Protein AF-A0A1C3JAI6-F1 (afdb_monomer)

Radius of gyration: 17.99 Å; Cα contacts (8 Å, |Δi|>4): 281; chains: 1; bounding box: 41×35×60 Å

pLDDT: mean 85.62, std 19.76, range [31.77, 98.62]

Organism: NCBI:txid446372

Secondary structure (DSSP, 8-state):
--TTS---STHHHHHHIIIIIS--S--PPP-TTTT-EEEEE----SS-----TTS-HHHHHHHTT---EEEEEETTEEEEETSSSS--EEEE-SS-EEEES--SSHHHHHHHHHHHHTT--PPEEEEE-SSSSGGGTTTGGGT--HHHHHTTSSEEE-

Sequence (158 aa):
MPLWRLEPSAVKVARWVLRETALGNKCRPPDKGERIQVVSKTGDSLAYTEESDHVHPILTKHGRKMDQAIIKVDDNVYLGYGFGLDTPVMIEGTDGIIIVDPGESVEMAQSVKEQFRQITDKPVKAIIYSHNHIDHISGVRAWVTDEEVASGEVKIIA

InterPro domains:
  IPR001279 Metallo-beta-lactamase [PF00753] (89-150)
  IPR036866 Ribonuclease Z/Hydroxyacylglutathione hydrolase-like [SSF56281] (50-158)
  IPR052195 Bacterial Alkyl/Aryl-Sulfatase [PTHR43223] (48-158)

Structure (mmCIF, N/CA/C/O backbone):
data_AF-A0A1C3JAI6-F1
#
_entry.id   AF-A0A1C3JAI6-F1
#
loop_
_atom_site.group_PDB
_atom_site.id
_atom_site.type_symbol
_atom_site.label_atom_id
_atom_site.label_alt_id
_atom_site.label_comp_id
_atom_site.label_asym_id
_atom_site.label_entity_id
_atom_site.label_seq_id
_atom_site.pdbx_PDB_ins_code
_atom_site.Cartn_x
_atom_site.Cartn_y
_atom_site.Cartn_z
_atom_site.occupancy
_atom_site.B_iso_or_equiv
_atom_site.auth_seq_id
_atom_site.auth_comp_id
_atom_site.auth_asym_id
_atom_site.auth_atom_id
_atom_site.pdbx_PDB_model_num
ATOM 1 N N . MET A 1 1 ? -11.670 -25.043 33.566 1.00 42.25 1 MET A N 1
ATOM 2 C CA . MET A 1 1 ? -11.505 -23.814 32.752 1.00 42.25 1 MET A CA 1
ATOM 3 C C . MET A 1 1 ? -10.502 -24.128 31.655 1.00 42.25 1 MET A C 1
ATOM 5 O O . MET A 1 1 ? -9.456 -24.654 32.016 1.00 42.25 1 MET A O 1
ATOM 9 N N . PRO A 1 2 ? -10.787 -23.928 30.356 1.00 32.66 2 PRO A N 1
ATOM 10 C CA . PRO A 1 2 ? -9.854 -24.377 29.336 1.00 32.66 2 PRO A CA 1
ATOM 11 C C . PRO A 1 2 ? -8.702 -23.374 29.174 1.00 32.66 2 PRO A C 1
ATOM 13 O O . PRO A 1 2 ? -8.881 -22.165 29.319 1.00 32.66 2 PRO A O 1
ATOM 16 N N . LEU A 1 3 ? -7.523 -23.927 28.897 1.00 31.77 3 LEU A N 1
ATOM 17 C CA . LEU A 1 3 ? -6.168 -23.367 29.000 1.00 31.77 3 LEU A CA 1
ATOM 18 C C . LEU A 1 3 ? -5.845 -22.166 28.071 1.00 31.77 3 LEU A C 1
ATOM 20 O O . LEU A 1 3 ? -4.683 -21.843 27.879 1.00 31.77 3 LEU A O 1
ATOM 24 N N . TRP A 1 4 ? -6.840 -21.508 27.466 1.00 40.56 4 TRP A N 1
ATOM 25 C CA . TRP A 1 4 ? -6.665 -20.480 26.419 1.00 40.56 4 TRP A CA 1
ATOM 26 C C . TRP A 1 4 ? -6.733 -19.027 26.920 1.00 40.56 4 TRP A C 1
ATOM 28 O O . TRP A 1 4 ? -6.673 -18.092 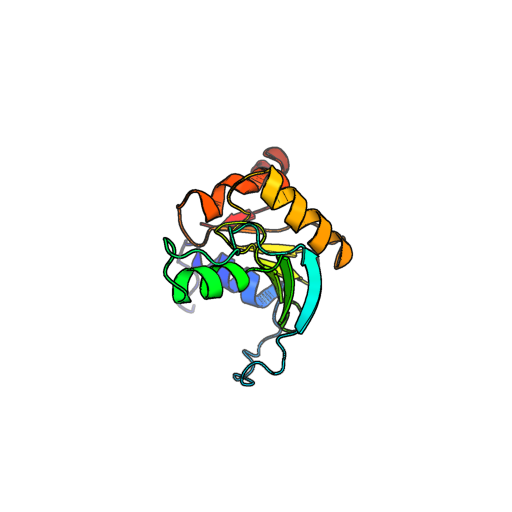26.120 1.00 40.56 4 TRP A O 1
ATOM 38 N N . ARG A 1 5 ? -6.896 -18.806 28.231 1.00 37.69 5 ARG A N 1
ATOM 39 C CA . ARG A 1 5 ? -7.060 -17.461 28.821 1.00 37.69 5 ARG A CA 1
ATOM 40 C C . ARG A 1 5 ? -5.756 -16.743 29.193 1.00 37.69 5 ARG A C 1
ATOM 42 O O . ARG A 1 5 ? -5.842 -15.631 29.702 1.00 37.69 5 ARG A O 1
ATOM 49 N N . LEU A 1 6 ? -4.584 -17.318 28.931 1.00 39.12 6 LEU A N 1
ATOM 50 C CA . LEU A 1 6 ? -3.303 -16.787 29.414 1.00 39.12 6 LEU A CA 1
ATOM 51 C C . LEU A 1 6 ? -2.221 -16.810 28.322 1.00 39.12 6 LEU A C 1
ATOM 53 O O . LEU A 1 6 ? -1.325 -17.628 28.397 1.00 39.12 6 LEU A O 1
ATOM 57 N N . GLU A 1 7 ? -2.297 -15.936 27.315 1.00 39.16 7 GLU A N 1
ATOM 58 C CA . GLU A 1 7 ? -1.175 -15.677 26.387 1.00 39.16 7 GLU A CA 1
ATOM 59 C C . GLU A 1 7 ? -1.269 -14.232 25.835 1.00 39.16 7 GLU A C 1
ATOM 61 O O . GLU A 1 7 ? -2.331 -13.858 25.309 1.00 39.16 7 GLU A O 1
ATOM 66 N N . PRO A 1 8 ? -0.207 -13.407 25.933 1.00 58.09 8 PRO A N 1
ATOM 67 C CA . PRO A 1 8 ? -0.098 -12.107 25.276 1.00 58.09 8 PRO A CA 1
ATOM 68 C C . PRO A 1 8 ? 0.801 -12.203 24.029 1.00 58.09 8 PRO A C 1
ATOM 70 O O . PRO A 1 8 ? 1.984 -12.480 24.166 1.00 58.09 8 PRO A O 1
ATOM 73 N N . SER A 1 9 ? 0.279 -11.971 22.817 1.00 48.12 9 SER A N 1
ATOM 74 C CA . SER A 1 9 ? 1.078 -11.571 21.631 1.00 48.12 9 SER A CA 1
ATOM 75 C C . SER A 1 9 ? 0.249 -11.543 20.336 1.00 48.12 9 SER A C 1
ATOM 77 O O . SER A 1 9 ? -0.841 -12.116 20.249 1.00 48.12 9 SER A O 1
ATOM 79 N N . ALA A 1 10 ? 0.793 -10.844 19.333 1.00 37.50 10 ALA A N 1
ATOM 80 C CA . ALA A 1 10 ? 0.310 -10.500 17.987 1.00 37.50 10 ALA A CA 1
ATOM 81 C C . ALA A 1 10 ? -0.583 -11.515 17.234 1.00 37.50 10 ALA A C 1
ATOM 83 O O . ALA A 1 10 ? -1.394 -11.119 16.393 1.00 37.50 10 ALA A O 1
ATOM 84 N N . VAL A 1 11 ? -0.540 -12.804 17.578 1.00 40.97 11 VAL A N 1
ATOM 85 C CA . VAL A 1 11 ? -1.396 -13.861 17.008 1.00 40.97 11 VAL A CA 1
ATOM 86 C C . VAL A 1 11 ? -2.891 -13.568 17.195 1.00 40.97 11 VAL A C 1
ATOM 88 O O . VAL A 1 11 ? -3.700 -13.937 16.342 1.00 40.97 11 VAL A O 1
ATOM 91 N N . LYS A 1 12 ? -3.288 -12.871 18.272 1.00 43.03 12 LYS A N 1
ATOM 92 C CA . LYS A 1 12 ? -4.685 -12.443 18.471 1.00 43.03 12 LYS A CA 1
ATOM 93 C C . LYS A 1 12 ? -5.118 -11.354 17.499 1.00 43.03 12 LYS A C 1
ATOM 95 O O . LYS A 1 12 ? -6.268 -11.386 17.087 1.00 43.03 12 LYS A O 1
ATOM 100 N N . VAL A 1 13 ? -4.239 -10.422 17.129 1.00 45.22 13 VAL A N 1
ATOM 101 C CA . VAL A 1 13 ? -4.613 -9.327 16.224 1.00 45.22 13 VAL A CA 1
ATOM 102 C C . VAL A 1 13 ? -4.680 -9.831 14.791 1.00 45.22 13 VAL A C 1
ATOM 104 O O . VAL A 1 13 ? -5.678 -9.582 14.131 1.00 45.22 13 VAL A O 1
ATOM 107 N N . ALA A 1 14 ? -3.723 -10.661 14.365 1.00 43.41 14 ALA A N 1
ATOM 108 C CA . ALA A 1 14 ? -3.804 -11.352 13.080 1.00 43.41 14 ALA A CA 1
ATOM 109 C C . ALA A 1 14 ? -5.044 -12.262 13.002 1.00 43.41 14 ALA A C 1
ATOM 111 O O . ALA A 1 14 ? -5.782 -12.225 12.024 1.00 43.41 14 ALA A O 1
ATOM 112 N N . ARG A 1 15 ? -5.352 -13.034 14.059 1.00 42.09 15 ARG A N 1
ATOM 113 C CA . ARG A 1 15 ? -6.592 -13.832 14.103 1.00 42.09 15 ARG A CA 1
ATOM 114 C C . ARG A 1 15 ? -7.859 -12.987 14.182 1.00 42.09 15 ARG A C 1
ATOM 116 O O . ARG A 1 15 ? -8.869 -13.448 13.676 1.00 42.09 15 ARG A O 1
ATOM 123 N N . TRP A 1 16 ? -7.842 -11.820 14.817 1.00 45.25 16 TRP A N 1
ATOM 124 C CA . TRP A 1 16 ? -8.996 -10.920 14.901 1.00 45.25 16 TRP A CA 1
ATOM 125 C C . TRP A 1 16 ? -9.249 -10.219 13.559 1.00 45.25 16 TRP A C 1
ATOM 127 O O . TRP A 1 16 ? -10.368 -10.275 13.063 1.00 45.25 16 TRP A O 1
ATOM 137 N N . VAL A 1 17 ? -8.197 -9.712 12.905 1.00 49.38 17 VAL A N 1
ATOM 138 C CA . VAL A 1 17 ? -8.210 -9.217 11.516 1.00 49.38 17 VAL A CA 1
ATOM 139 C C . VAL A 1 17 ? -8.760 -10.280 10.555 1.00 49.38 17 VAL A C 1
ATOM 141 O O . VAL A 1 17 ? -9.641 -10.014 9.745 1.00 49.38 17 VAL A O 1
ATOM 144 N N . LEU A 1 18 ? -8.297 -11.524 10.681 1.00 50.69 18 LEU A N 1
ATOM 145 C CA . LEU A 1 18 ? -8.726 -12.604 9.794 1.00 50.69 18 LEU A CA 1
ATOM 146 C C . LEU A 1 18 ? -10.109 -13.188 10.138 1.00 50.69 18 LEU A C 1
ATOM 148 O O . LEU A 1 18 ? -10.701 -13.833 9.280 1.00 50.69 18 LEU A O 1
ATOM 152 N N . ARG A 1 19 ? -10.629 -13.012 11.364 1.00 51.12 19 ARG A N 1
ATOM 153 C CA . ARG A 1 19 ? -11.908 -13.619 11.800 1.00 51.12 19 ARG A CA 1
ATOM 154 C C . ARG A 1 19 ? -13.080 -12.651 11.898 1.00 51.12 19 ARG A C 1
ATOM 156 O O . ARG A 1 19 ? -14.200 -13.109 11.706 1.00 51.12 19 ARG A O 1
ATOM 163 N N . GLU A 1 20 ? -12.860 -11.377 12.221 1.00 44.12 20 GLU A N 1
ATOM 164 C CA . GLU A 1 20 ? -13.960 -10.445 12.518 1.00 44.12 20 GLU A CA 1
ATOM 165 C C . GLU A 1 20 ? -14.110 -9.291 11.529 1.00 44.12 20 GLU A C 1
ATOM 167 O O . GLU A 1 20 ? -15.226 -8.801 11.382 1.00 44.12 20 GLU A O 1
ATOM 172 N N . THR A 1 21 ? -13.063 -8.898 10.793 1.00 45.75 21 THR A N 1
ATOM 173 C CA . THR A 1 21 ? -13.199 -7.819 9.801 1.00 45.75 21 THR A CA 1
ATOM 174 C C . THR A 1 21 ? -13.342 -8.316 8.367 1.00 45.75 21 THR A C 1
ATOM 176 O O . THR A 1 21 ? -14.116 -7.707 7.642 1.00 45.75 21 THR A O 1
ATOM 179 N N . ALA A 1 22 ? -12.706 -9.415 7.938 1.00 49.97 22 ALA A N 1
ATOM 180 C CA . ALA A 1 22 ? -12.614 -9.703 6.497 1.00 49.97 22 ALA A CA 1
ATOM 181 C C . ALA A 1 22 ? -13.196 -11.036 5.988 1.00 49.97 22 ALA A C 1
ATOM 183 O O . ALA A 1 22 ? -13.568 -11.096 4.821 1.00 49.97 22 ALA A O 1
ATOM 184 N N . LEU A 1 23 ? -13.262 -12.123 6.767 1.00 49.25 23 LEU A N 1
ATOM 185 C CA . LEU A 1 23 ? -13.479 -13.456 6.174 1.00 49.25 23 LEU A CA 1
ATOM 186 C C . LEU A 1 23 ? -14.347 -14.348 7.069 1.00 49.25 23 LEU A C 1
ATOM 188 O O . LEU A 1 23 ? -13.871 -14.986 8.006 1.00 49.25 23 LEU A O 1
ATOM 192 N N . GLY A 1 24 ? -15.642 -14.437 6.763 1.00 46.12 24 GLY A N 1
ATOM 193 C CA . GLY A 1 24 ? -16.560 -15.363 7.425 1.00 46.12 24 GLY A CA 1
ATOM 194 C C . GLY A 1 24 ? -16.111 -16.826 7.294 1.00 46.12 24 GLY A C 1
ATOM 195 O O . GLY A 1 24 ? -16.382 -17.473 6.293 1.00 46.12 24 GLY A O 1
ATOM 196 N N . ASN A 1 25 ? -15.433 -17.356 8.316 1.00 46.00 25 ASN A N 1
ATOM 197 C CA . ASN A 1 25 ? -15.226 -18.770 8.681 1.00 46.00 25 ASN A CA 1
ATOM 198 C C . ASN A 1 25 ? -14.936 -19.849 7.606 1.00 46.00 25 ASN A C 1
ATOM 200 O O . ASN A 1 25 ? -15.014 -21.037 7.925 1.00 46.00 25 ASN A O 1
ATOM 204 N N . LYS A 1 26 ? -14.533 -19.523 6.376 1.00 51.50 26 LYS A N 1
ATOM 205 C CA . LYS A 1 26 ? -14.071 -20.524 5.401 1.00 51.50 26 LYS A CA 1
ATOM 206 C C . LYS A 1 26 ? -12.870 -19.999 4.622 1.00 51.50 26 LYS A C 1
ATOM 208 O O . LYS A 1 26 ? -13.033 -19.192 3.716 1.00 51.50 26 LYS A O 1
ATOM 213 N N . CYS A 1 27 ? -11.674 -20.514 4.919 1.00 53.88 27 CYS A N 1
ATOM 214 C CA . CYS A 1 27 ? -10.593 -20.482 3.934 1.00 53.88 27 CYS A CA 1
ATOM 215 C C . CYS A 1 27 ? -11.079 -21.261 2.707 1.00 53.88 27 CYS A C 1
ATOM 217 O O . CYS A 1 27 ? -11.347 -22.462 2.794 1.00 53.88 27 CYS A O 1
ATOM 219 N N . ARG A 1 28 ? -11.271 -20.561 1.590 1.00 61.22 28 ARG A N 1
ATOM 220 C CA . ARG A 1 28 ? -11.733 -21.153 0.334 1.00 61.22 28 ARG A CA 1
ATOM 221 C C . ARG A 1 28 ? -10.564 -21.903 -0.325 1.00 61.22 28 ARG A C 1
ATOM 223 O O . ARG A 1 28 ? -9.432 -21.426 -0.236 1.00 61.22 28 ARG A O 1
ATOM 230 N N . PRO A 1 29 ? -10.787 -23.079 -0.939 1.00 65.94 29 PRO A N 1
ATOM 231 C CA . PRO A 1 29 ? -9.721 -23.796 -1.635 1.00 65.94 29 PRO A CA 1
ATOM 232 C C . PRO A 1 29 ? -9.144 -22.965 -2.801 1.00 65.94 29 PRO A C 1
ATOM 234 O O . PRO A 1 29 ? -9.863 -22.128 -3.350 1.00 65.94 29 PRO A O 1
ATOM 237 N N . PRO A 1 30 ? -7.875 -23.193 -3.196 1.00 66.44 30 PRO A N 1
ATOM 238 C CA . PRO A 1 30 ? -7.244 -22.485 -4.309 1.00 66.44 30 PRO A CA 1
ATOM 239 C C . PRO A 1 30 ? -7.988 -22.729 -5.626 1.00 66.44 30 PRO A C 1
ATOM 241 O O . PRO A 1 30 ? -8.286 -23.869 -5.976 1.00 66.44 30 PRO A O 1
ATOM 244 N N . ASP A 1 31 ? -8.224 -21.666 -6.383 1.00 72.44 31 ASP A N 1
ATOM 245 C CA . ASP A 1 31 ? -9.011 -21.624 -7.623 1.00 72.44 31 ASP A CA 1
ATOM 246 C C . ASP A 1 31 ? -8.138 -21.409 -8.873 1.00 72.44 31 ASP A C 1
ATOM 248 O O . ASP A 1 31 ? -8.605 -20.922 -9.892 1.00 72.44 31 ASP A O 1
ATOM 252 N N . LYS A 1 32 ? -6.838 -21.727 -8.794 1.00 72.56 32 LYS A N 1
ATOM 253 C CA . LYS A 1 32 ? -5.854 -21.540 -9.884 1.00 72.56 32 LYS A CA 1
ATOM 254 C C . LYS A 1 32 ? -5.794 -20.111 -10.468 1.00 72.56 32 LYS A C 1
ATOM 256 O O . LYS A 1 32 ? -5.298 -19.937 -11.577 1.00 72.56 32 LYS A O 1
ATOM 261 N N . GLY A 1 33 ? -6.224 -19.099 -9.709 1.00 68.94 33 GLY A N 1
ATOM 262 C CA . GLY A 1 33 ? -6.155 -17.688 -10.102 1.00 68.94 33 GLY A CA 1
ATOM 263 C C . GLY A 1 33 ? -7.374 -17.164 -10.865 1.00 68.94 33 GLY A C 1
ATOM 264 O O . GLY A 1 33 ? -7.321 -16.041 -11.354 1.00 68.94 33 GLY A O 1
ATOM 265 N N . GLU A 1 34 ? -8.469 -17.926 -10.948 1.00 79.62 34 GLU A N 1
ATOM 266 C CA . GLU A 1 34 ? -9.717 -17.507 -11.612 1.00 79.62 34 GLU A CA 1
ATOM 267 C C . GLU A 1 34 ? -10.328 -16.220 -11.017 1.00 79.62 34 GLU A C 1
ATOM 269 O O . GLU A 1 34 ? -11.012 -15.475 -11.719 1.00 79.62 34 GLU A O 1
ATOM 274 N N . ARG A 1 35 ? -10.058 -15.920 -9.740 1.00 80.00 35 ARG A N 1
ATOM 275 C CA . ARG A 1 35 ? -10.493 -14.689 -9.053 1.00 80.00 35 ARG A CA 1
ATOM 276 C C . ARG A 1 35 ? -9.591 -13.475 -9.255 1.00 80.00 35 ARG A C 1
ATOM 278 O O . ARG A 1 35 ? -10.000 -12.375 -8.888 1.00 80.00 35 ARG A O 1
ATOM 285 N N . ILE A 1 36 ? -8.394 -13.646 -9.816 1.00 89.56 36 ILE A N 1
ATOM 286 C CA . ILE A 1 36 ? -7.452 -12.538 -9.985 1.00 89.56 36 ILE A CA 1
ATOM 287 C C . ILE A 1 36 ? -7.913 -11.674 -11.157 1.00 89.56 36 ILE A C 1
ATOM 289 O O . ILE A 1 36 ? -7.960 -12.125 -12.300 1.00 89.56 36 ILE A O 1
ATOM 293 N N . GLN A 1 37 ? -8.243 -10.419 -10.871 1.00 92.75 37 GLN A N 1
ATOM 294 C CA . GLN A 1 37 ? -8.772 -9.475 -11.848 1.00 92.75 37 GLN A CA 1
ATOM 295 C C . GLN A 1 37 ? -7.993 -8.166 -11.785 1.00 92.75 37 GLN A C 1
ATOM 297 O O . GLN A 1 37 ? -7.865 -7.563 -10.721 1.00 92.75 37 GLN A O 1
ATOM 302 N N . VAL A 1 38 ? -7.507 -7.694 -12.932 1.00 93.00 38 VAL A N 1
ATOM 303 C CA . VAL A 1 38 ? -7.008 -6.320 -13.059 1.00 93.00 38 VAL A CA 1
ATOM 304 C C . VAL A 1 38 ? -8.226 -5.398 -13.069 1.00 93.00 38 VAL A C 1
ATOM 306 O O . VAL A 1 38 ? -8.990 -5.390 -14.030 1.00 93.00 38 VAL A O 1
ATOM 309 N N . VAL A 1 39 ? -8.430 -4.671 -11.974 1.00 92.69 39 VAL A N 1
ATOM 310 C CA . VAL A 1 39 ? -9.559 -3.749 -11.778 1.00 92.69 39 VAL A CA 1
ATOM 311 C C . VAL A 1 39 ? -9.330 -2.464 -12.561 1.00 92.69 39 VAL A C 1
ATOM 313 O O . VAL A 1 39 ? -10.242 -1.959 -13.211 1.00 92.69 39 VAL A O 1
ATOM 316 N N . SER A 1 40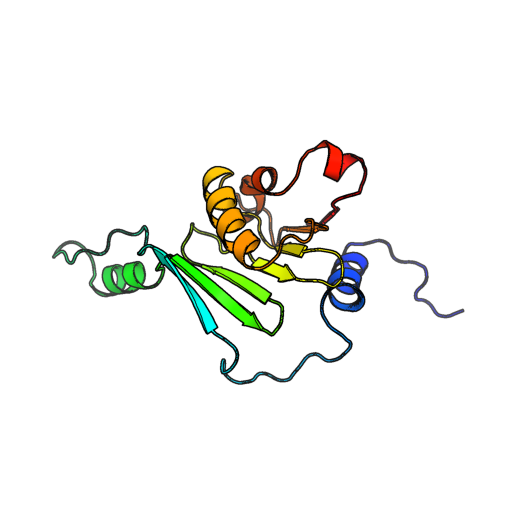 ? -8.104 -1.950 -12.524 1.00 92.31 40 SER A N 1
ATOM 317 C CA . SER A 1 40 ? -7.697 -0.777 -13.288 1.00 92.31 40 SER A CA 1
ATOM 318 C C . SER A 1 40 ? -6.229 -0.887 -13.686 1.00 92.31 40 SER A C 1
ATOM 320 O O . SER A 1 40 ? -5.410 -1.389 -12.919 1.00 92.31 40 SER A O 1
ATOM 322 N N . LYS A 1 41 ? -5.900 -0.405 -14.889 1.00 92.00 41 LYS A N 1
ATOM 323 C CA . LYS A 1 41 ? -4.527 -0.067 -15.280 1.00 92.00 41 LYS A CA 1
ATOM 324 C C . LYS A 1 41 ? -4.370 1.440 -15.105 1.00 92.00 41 LYS A C 1
ATOM 326 O O . LYS A 1 41 ? -5.153 2.202 -15.668 1.00 92.00 41 LYS A O 1
ATOM 331 N N . THR A 1 42 ? -3.402 1.851 -14.300 1.00 88.19 42 THR A N 1
ATOM 332 C CA . THR A 1 42 ? -3.244 3.235 -13.826 1.00 88.19 42 THR A CA 1
ATOM 333 C C . THR A 1 42 ? -1.990 3.905 -14.378 1.00 88.19 42 THR A C 1
ATOM 335 O O . THR A 1 42 ? -1.855 5.119 -14.271 1.00 88.19 42 THR A O 1
ATOM 338 N N . GLY A 1 43 ? -1.098 3.131 -14.995 1.00 89.31 43 GLY A N 1
ATOM 339 C CA . GLY A 1 43 ? 0.135 3.608 -15.605 1.00 89.31 43 GLY A CA 1
ATOM 340 C C . GLY A 1 43 ? 0.937 2.463 -16.216 1.00 89.31 43 GLY A C 1
ATOM 341 O O . GLY A 1 43 ? 0.547 1.295 -16.132 1.00 89.31 43 GLY A O 1
ATOM 342 N N . ASP A 1 44 ? 2.049 2.809 -16.848 1.00 92.12 44 ASP A N 1
ATOM 343 C CA . ASP A 1 44 ? 3.033 1.843 -17.334 1.00 92.12 44 ASP A CA 1
ATOM 344 C C . ASP A 1 44 ? 4.108 1.599 -16.267 1.00 92.12 44 ASP A C 1
ATOM 346 O O . ASP A 1 44 ? 4.174 2.297 -15.254 1.00 92.12 44 ASP A O 1
ATOM 350 N N . SER A 1 45 ? 4.939 0.579 -16.472 1.00 90.50 45 SER A N 1
ATOM 351 C CA . SER A 1 45 ? 6.052 0.285 -15.569 1.00 90.50 45 SER A CA 1
ATOM 352 C C . SER A 1 45 ? 6.989 1.482 -15.377 1.00 90.50 45 SER A C 1
ATOM 354 O O . SER A 1 45 ? 7.384 2.144 -16.337 1.00 90.50 45 SER A O 1
ATOM 356 N N . LEU A 1 46 ? 7.419 1.697 -14.132 1.00 89.88 46 LEU A N 1
ATOM 357 C CA . LEU A 1 46 ? 8.406 2.723 -13.773 1.00 89.88 46 LEU A CA 1
ATOM 358 C C . LEU A 1 46 ? 9.848 2.336 -14.152 1.00 89.88 46 LEU A C 1
ATOM 360 O O . LEU A 1 46 ? 10.762 3.156 -14.053 1.00 89.88 46 LEU A O 1
ATOM 364 N N . ALA A 1 47 ? 10.083 1.087 -14.562 1.00 91.19 47 ALA A N 1
ATOM 365 C CA . ALA A 1 47 ? 11.401 0.626 -14.982 1.00 91.19 47 ALA A CA 1
ATOM 366 C C . ALA A 1 47 ? 11.778 1.144 -16.381 1.00 91.19 47 ALA A C 1
ATOM 368 O O . ALA A 1 47 ? 10.929 1.380 -17.239 1.00 91.19 47 ALA A O 1
ATOM 369 N N . TYR A 1 48 ? 13.082 1.221 -16.660 1.00 89.44 48 TYR A N 1
ATOM 370 C CA . TYR A 1 48 ? 13.562 1.380 -18.033 1.00 89.44 48 TYR A CA 1
ATOM 371 C C . TYR A 1 48 ? 13.253 0.113 -18.841 1.00 89.44 48 TYR A C 1
ATOM 373 O O . TYR A 1 48 ? 13.663 -0.988 -18.464 1.00 89.44 48 TYR A O 1
ATOM 381 N N . THR A 1 49 ? 12.519 0.265 -19.943 1.00 92.19 49 THR A N 1
ATOM 382 C CA . THR A 1 49 ? 11.963 -0.862 -20.713 1.00 92.19 49 THR A CA 1
ATOM 383 C C . THR A 1 49 ? 12.327 -0.855 -22.197 1.00 92.19 49 THR A C 1
ATOM 385 O O . THR A 1 49 ? 11.835 -1.705 -22.948 1.00 92.19 49 THR A O 1
ATOM 388 N N . GLU A 1 50 ? 13.219 0.039 -22.625 1.00 93.19 50 GLU A N 1
ATOM 389 C CA . GLU A 1 50 ? 13.736 0.053 -23.996 1.00 93.19 50 GLU A CA 1
ATOM 390 C C . GLU A 1 50 ? 14.760 -1.067 -24.216 1.00 93.19 50 GLU A C 1
ATOM 392 O O . GLU A 1 50 ? 15.531 -1.429 -23.322 1.00 93.19 50 GLU A O 1
ATOM 397 N N . GLU A 1 51 ? 14.770 -1.627 -25.425 1.00 94.25 51 GLU A N 1
ATOM 398 C CA . GLU A 1 51 ? 15.793 -2.598 -25.818 1.00 94.25 51 GLU A CA 1
ATOM 399 C C . GLU A 1 51 ? 17.150 -1.907 -26.014 1.00 94.25 51 GLU A C 1
ATOM 401 O O . GLU A 1 51 ? 17.235 -0.774 -26.487 1.00 94.25 51 GLU A O 1
ATOM 406 N N . SER A 1 52 ? 18.230 -2.606 -25.668 1.00 95.31 52 SER A N 1
ATOM 407 C CA . SER A 1 52 ? 19.597 -2.107 -25.811 1.00 95.31 52 SER A CA 1
ATOM 408 C C . SER A 1 52 ? 20.576 -3.269 -25.908 1.00 95.31 52 SER A C 1
ATOM 410 O O . SER A 1 52 ? 20.447 -4.243 -25.169 1.00 95.31 52 SER A O 1
ATOM 412 N N . ASP A 1 53 ? 21.616 -3.131 -26.730 1.00 96.81 53 ASP A N 1
ATOM 413 C CA . ASP A 1 53 ? 22.712 -4.108 -26.819 1.00 96.81 53 ASP A CA 1
ATOM 414 C C . ASP A 1 53 ? 23.520 -4.218 -25.507 1.00 96.81 53 ASP A C 1
ATOM 416 O O . ASP A 1 53 ? 24.298 -5.154 -25.317 1.00 96.81 53 ASP A O 1
ATOM 420 N N . HIS A 1 54 ? 23.331 -3.273 -24.577 1.00 95.69 54 HIS A N 1
ATOM 421 C CA . HIS A 1 54 ? 23.962 -3.258 -23.255 1.00 95.69 54 HIS A CA 1
ATOM 422 C C . HIS A 1 54 ? 23.088 -3.850 -22.139 1.00 95.69 54 HIS A C 1
ATOM 424 O O . HIS A 1 54 ? 23.557 -3.985 -21.008 1.00 95.69 54 HIS A O 1
ATOM 430 N N . VAL A 1 55 ? 21.829 -4.198 -22.423 1.00 94.44 55 VAL A N 1
ATOM 431 C CA . VAL A 1 55 ? 20.882 -4.731 -21.438 1.00 94.44 55 VAL A CA 1
ATOM 432 C C . VAL A 1 55 ? 20.462 -6.130 -21.860 1.00 94.44 55 VAL A C 1
ATOM 434 O O . VAL A 1 55 ? 20.026 -6.364 -22.981 1.00 94.44 55 VAL A O 1
ATOM 437 N N . HIS A 1 56 ? 20.575 -7.096 -20.951 1.00 95.94 56 HIS A N 1
ATOM 438 C CA . HIS A 1 56 ? 20.164 -8.461 -21.261 1.00 95.94 56 HIS A CA 1
ATOM 439 C C . HIS A 1 56 ? 18.643 -8.515 -21.547 1.00 95.94 56 HIS A C 1
ATOM 441 O O . HIS A 1 56 ? 17.874 -8.058 -20.699 1.00 95.94 56 HIS A O 1
ATOM 447 N N . PRO A 1 57 ? 18.158 -9.154 -22.633 1.00 95.00 57 PRO A N 1
ATOM 448 C CA . PRO A 1 57 ? 16.739 -9.102 -23.025 1.00 95.00 57 PRO A CA 1
ATOM 449 C C . PRO A 1 57 ? 15.750 -9.595 -21.956 1.00 95.00 57 PRO A C 1
ATOM 451 O O . PRO A 1 57 ? 14.619 -9.122 -21.853 1.00 95.00 57 PRO A O 1
ATOM 454 N N . ILE A 1 58 ? 16.167 -10.553 -21.116 1.00 95.56 58 ILE A N 1
ATOM 455 C CA . ILE A 1 58 ? 15.352 -11.019 -19.977 1.00 95.56 58 ILE A CA 1
ATOM 456 C C . ILE A 1 58 ? 15.123 -9.901 -18.951 1.00 95.56 58 ILE A C 1
ATOM 458 O O . ILE A 1 58 ? 14.038 -9.844 -18.374 1.00 95.56 58 ILE A O 1
ATOM 462 N N . LEU A 1 59 ? 16.104 -9.018 -18.735 1.00 94.38 59 LEU A N 1
ATOM 463 C CA . LEU A 1 59 ? 15.968 -7.887 -17.821 1.00 94.38 59 LEU A CA 1
ATOM 464 C C . L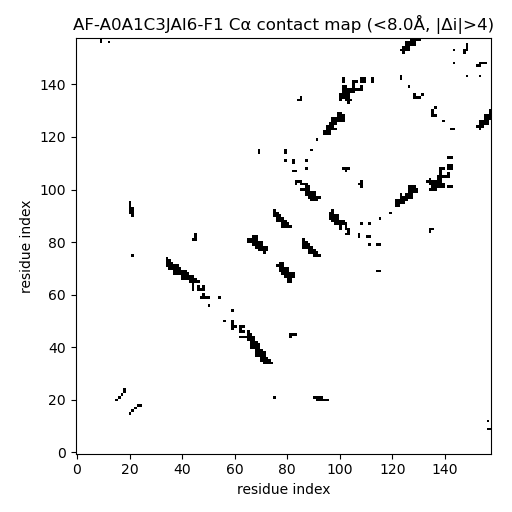EU A 1 59 ? 14.974 -6.864 -18.380 1.00 94.38 59 LEU A C 1
ATOM 466 O O . LEU A 1 59 ? 14.045 -6.491 -17.670 1.00 94.38 59 LEU A O 1
ATOM 470 N N . THR A 1 60 ? 15.073 -6.520 -19.667 1.00 93.31 60 THR A N 1
ATOM 471 C CA . THR A 1 60 ? 14.093 -5.654 -20.346 1.00 93.31 60 THR A CA 1
ATOM 472 C C . THR A 1 60 ? 12.682 -6.240 -20.261 1.00 93.31 60 THR A C 1
ATOM 474 O O . THR A 1 60 ? 11.727 -5.566 -19.875 1.00 93.31 60 THR A O 1
ATOM 477 N N . LYS A 1 61 ? 12.541 -7.547 -20.530 1.00 93.44 61 LYS A N 1
ATOM 478 C CA . LYS A 1 61 ? 11.264 -8.261 -20.391 1.00 93.44 61 LYS A CA 1
ATOM 479 C C . LYS A 1 61 ? 10.748 -8.270 -18.951 1.00 93.44 61 LYS A C 1
ATOM 481 O O . LYS A 1 61 ? 9.537 -8.259 -18.754 1.00 93.44 61 LYS A O 1
ATOM 486 N N . HIS A 1 62 ? 11.628 -8.340 -17.953 1.00 93.25 62 HIS A N 1
ATOM 487 C CA . HIS A 1 62 ? 11.239 -8.260 -16.547 1.00 93.25 62 HIS A CA 1
ATOM 488 C C . HIS A 1 62 ? 10.734 -6.858 -16.187 1.00 93.25 62 HIS A C 1
ATOM 490 O O . HIS A 1 62 ? 9.681 -6.757 -15.566 1.00 93.25 62 HIS A O 1
ATOM 496 N N . GLY A 1 63 ? 11.414 -5.802 -16.647 1.00 91.81 63 GLY A N 1
ATOM 497 C CA . GLY A 1 63 ? 11.002 -4.413 -16.426 1.00 91.81 63 GLY A CA 1
ATOM 498 C C . GLY A 1 63 ? 9.583 -4.125 -16.919 1.00 91.81 63 GLY A C 1
ATOM 499 O O . GLY A 1 63 ? 8.832 -3.427 -16.252 1.00 91.81 63 GLY A O 1
ATOM 500 N N . ARG A 1 64 ? 9.157 -4.749 -18.022 1.00 91.38 64 ARG A N 1
ATOM 501 C CA . ARG A 1 64 ? 7.802 -4.600 -18.592 1.00 91.38 64 ARG A CA 1
ATOM 502 C C . ARG A 1 64 ? 6.683 -5.307 -17.812 1.00 91.38 64 ARG A C 1
ATOM 504 O O . ARG A 1 64 ? 5.537 -5.260 -18.238 1.00 91.38 64 ARG A O 1
ATOM 511 N N . LYS A 1 65 ? 6.982 -6.034 -16.729 1.00 90.88 65 LYS A N 1
ATOM 512 C CA . LYS A 1 65 ? 5.958 -6.802 -15.993 1.00 90.88 65 LYS A CA 1
ATOM 513 C C . LYS A 1 65 ? 5.152 -5.963 -15.009 1.00 90.88 65 LYS A C 1
ATOM 515 O O . LYS A 1 65 ? 4.033 -6.346 -14.699 1.00 90.88 65 LYS A O 1
ATOM 520 N N . MET A 1 66 ? 5.733 -4.877 -14.511 1.00 89.88 66 MET A N 1
ATOM 521 C CA . MET A 1 66 ? 5.233 -4.136 -13.351 1.00 89.88 66 MET A CA 1
ATOM 522 C C . MET A 1 66 ? 4.435 -2.894 -13.768 1.00 89.88 66 MET A C 1
ATOM 524 O O . MET A 1 66 ? 4.626 -1.824 -13.200 1.00 89.88 66 MET A O 1
ATOM 528 N N . ASP A 1 67 ? 3.578 -3.019 -14.788 1.00 94.00 67 ASP A N 1
ATOM 529 C CA . ASP A 1 67 ? 2.643 -1.944 -15.138 1.00 94.00 67 ASP A CA 1
ATOM 530 C C . ASP A 1 67 ? 1.769 -1.601 -13.929 1.00 94.00 67 ASP A C 1
ATOM 532 O O . ASP A 1 67 ? 1.271 -2.496 -13.238 1.00 94.00 67 ASP A O 1
ATOM 536 N N . GLN A 1 68 ? 1.575 -0.306 -13.687 1.00 95.88 68 GLN A N 1
ATOM 537 C CA . GLN A 1 68 ? 0.818 0.155 -12.533 1.00 95.88 68 GLN A CA 1
ATOM 538 C C . GLN A 1 68 ? -0.652 -0.246 -12.668 1.00 95.88 68 GLN A C 1
ATOM 540 O O . GLN A 1 68 ? -1.315 0.072 -13.664 1.00 95.88 68 GLN A O 1
ATOM 545 N N . ALA A 1 69 ? -1.166 -0.954 -11.666 1.00 96.81 69 ALA A N 1
ATOM 546 C CA . ALA A 1 69 ? -2.520 -1.481 -11.691 1.00 96.81 69 ALA A CA 1
ATOM 547 C C . ALA A 1 69 ? -3.085 -1.739 -10.294 1.00 96.81 69 ALA A C 1
ATOM 549 O O . ALA A 1 69 ? -2.359 -2.082 -9.360 1.00 96.81 69 ALA A O 1
ATOM 550 N N . ILE A 1 70 ? -4.412 -1.679 -10.185 1.00 97.88 70 ILE A N 1
ATOM 551 C CA . ILE A 1 70 ? -5.126 -2.263 -9.051 1.00 97.88 70 ILE A CA 1
ATOM 552 C C . ILE A 1 70 ? -5.579 -3.665 -9.414 1.00 97.88 70 ILE A C 1
ATOM 554 O O . ILE A 1 70 ? -6.307 -3.862 -10.388 1.00 97.88 70 ILE A O 1
ATOM 558 N N . ILE A 1 71 ? -5.161 -4.646 -8.618 1.00 96.50 71 ILE A N 1
ATOM 559 C CA . ILE A 1 71 ? -5.486 -6.057 -8.839 1.00 96.50 71 ILE A CA 1
ATOM 560 C C . ILE A 1 71 ? -6.360 -6.548 -7.693 1.00 96.50 71 ILE A C 1
ATOM 562 O O . ILE A 1 71 ? -5.936 -6.545 -6.542 1.00 96.50 71 ILE A O 1
ATOM 566 N N . LYS A 1 72 ? -7.567 -7.016 -8.003 1.00 95.44 72 LYS A N 1
ATOM 567 C CA . LYS A 1 72 ? -8.422 -7.740 -7.063 1.00 95.44 72 LYS A CA 1
ATOM 568 C C . LYS A 1 72 ? -7.992 -9.201 -7.036 1.00 95.44 72 LYS A C 1
ATOM 570 O O . LYS A 1 72 ? -8.020 -9.867 -8.065 1.00 95.44 72 LYS A O 1
ATOM 575 N N . VAL A 1 73 ? -7.570 -9.684 -5.873 1.00 92.06 73 VAL A N 1
ATOM 576 C CA . VAL A 1 73 ? -7.065 -11.056 -5.677 1.00 92.06 73 VAL A CA 1
ATOM 577 C C . VAL A 1 73 ? -8.162 -11.983 -5.158 1.00 92.06 73 VAL A C 1
ATOM 579 O O . VAL A 1 73 ? -8.181 -13.169 -5.480 1.00 92.06 73 VAL A O 1
ATOM 582 N N . ASP A 1 74 ? -9.079 -11.438 -4.360 1.00 89.75 74 ASP A N 1
ATOM 583 C CA . ASP A 1 74 ? -10.245 -12.140 -3.826 1.00 89.75 74 ASP A CA 1
ATOM 584 C C . ASP A 1 74 ? -11.389 -11.140 -3.594 1.00 89.75 74 ASP A C 1
ATOM 586 O O . ASP A 1 74 ? -11.226 -9.945 -3.841 1.00 89.75 74 ASP A O 1
ATOM 590 N N . ASP A 1 75 ? -12.539 -11.609 -3.102 1.00 87.38 75 ASP A N 1
ATOM 591 C CA . ASP A 1 75 ? -13.776 -10.828 -2.945 1.00 87.38 75 ASP A CA 1
ATOM 592 C C . ASP A 1 75 ? -13.566 -9.434 -2.317 1.00 87.38 75 ASP A C 1
ATOM 594 O O . ASP A 1 75 ? -14.199 -8.471 -2.760 1.00 87.38 75 ASP A O 1
ATOM 598 N N . ASN A 1 76 ? -12.650 -9.313 -1.351 1.00 91.69 76 ASN A N 1
ATOM 599 C CA . ASN A 1 76 ? -12.341 -8.085 -0.618 1.00 91.69 76 ASN A CA 1
ATOM 600 C C . ASN A 1 76 ? -10.836 -7.790 -0.466 1.00 91.69 76 ASN A C 1
ATOM 602 O O . ASN A 1 76 ? -10.452 -7.049 0.439 1.00 91.69 76 ASN A O 1
ATOM 606 N N . VAL A 1 77 ? -9.981 -8.364 -1.318 1.00 94.81 77 VAL A N 1
ATOM 607 C CA . VAL A 1 77 ? -8.519 -8.185 -1.247 1.00 94.81 77 VAL A CA 1
ATOM 608 C C . VAL A 1 77 ? -8.004 -7.552 -2.532 1.00 94.81 77 VAL A C 1
ATOM 610 O O . VAL A 1 77 ? -8.233 -8.085 -3.619 1.00 94.81 77 VAL A O 1
ATOM 613 N N . TYR A 1 78 ? -7.277 -6.446 -2.398 1.00 97.62 78 TYR A N 1
ATOM 614 C CA . TYR A 1 78 ? -6.798 -5.621 -3.504 1.00 97.62 78 TYR A CA 1
ATOM 615 C C . TYR A 1 78 ? -5.307 -5.304 -3.349 1.00 97.62 78 TYR A C 1
ATOM 617 O O . TYR A 1 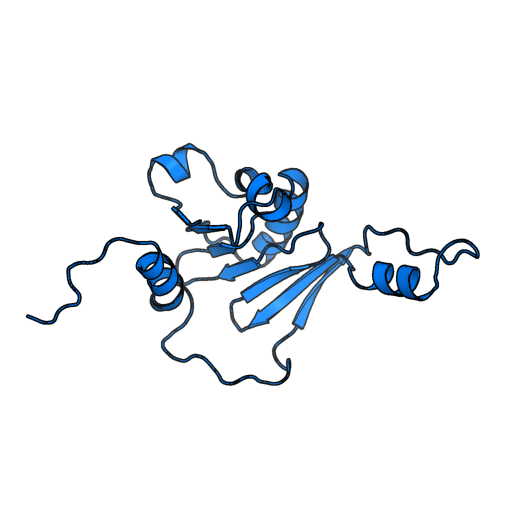78 ? -4.844 -5.047 -2.242 1.00 97.62 78 TYR A O 1
ATOM 625 N N . LEU A 1 79 ? -4.565 -5.292 -4.455 1.00 97.50 79 LEU A N 1
ATOM 626 C CA . LEU A 1 79 ? -3.145 -4.938 -4.523 1.00 97.50 79 LEU A CA 1
ATOM 627 C C . LEU A 1 79 ? -2.958 -3.623 -5.277 1.00 97.50 79 LEU A C 1
ATOM 629 O O . LEU A 1 79 ? -3.553 -3.450 -6.341 1.00 97.50 79 LEU A O 1
ATOM 633 N N . GLY A 1 80 ? -2.086 -2.753 -4.768 1.00 97.44 80 GLY A N 1
ATOM 634 C CA . GLY A 1 80 ? -1.489 -1.644 -5.512 1.00 97.44 80 GLY A CA 1
ATOM 635 C C . GLY A 1 80 ? -0.217 -2.112 -6.212 1.00 97.44 80 GLY A C 1
ATOM 636 O O . GLY A 1 80 ? 0.874 -1.982 -5.667 1.00 97.44 80 GLY A O 1
ATOM 637 N N . TYR A 1 81 ? -0.352 -2.709 -7.394 1.00 96.62 81 TYR A N 1
ATOM 638 C CA . TYR A 1 81 ? 0.750 -3.350 -8.115 1.00 96.62 81 TYR A CA 1
ATOM 639 C C . TYR A 1 81 ? 1.524 -2.355 -8.984 1.00 96.62 81 TYR A C 1
ATOM 641 O O . TYR A 1 81 ? 0.915 -1.556 -9.690 1.00 96.62 81 TYR A O 1
ATOM 649 N N . GLY A 1 82 ? 2.859 -2.421 -8.950 1.00 95.12 82 GLY A N 1
ATOM 650 C CA . GLY A 1 82 ? 3.742 -1.653 -9.839 1.00 95.12 82 GLY A CA 1
ATOM 651 C C . GLY A 1 82 ? 3.984 -0.192 -9.443 1.00 95.12 82 GLY A C 1
ATOM 652 O O . GLY A 1 82 ? 4.633 0.533 -10.190 1.00 95.12 82 GLY A O 1
ATOM 653 N N . PHE A 1 83 ? 3.484 0.260 -8.287 1.00 95.44 83 PHE A N 1
ATOM 654 C CA . PHE A 1 83 ? 3.644 1.650 -7.831 1.00 95.44 83 PHE A CA 1
ATOM 655 C C . PHE A 1 83 ? 5.010 1.947 -7.195 1.00 95.44 83 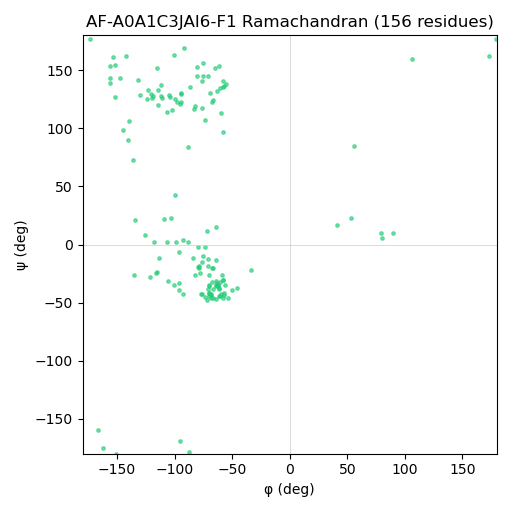PHE A C 1
ATOM 657 O O . PHE A 1 83 ? 5.398 3.111 -7.144 1.00 95.44 83 PHE A O 1
ATOM 664 N N . GLY A 1 84 ? 5.736 0.920 -6.752 1.00 93.12 84 GLY A N 1
ATOM 665 C CA . GLY A 1 84 ? 7.045 1.015 -6.106 1.00 93.12 84 GLY A CA 1
ATOM 666 C C . GLY A 1 84 ? 7.724 -0.355 -6.032 1.00 93.12 84 GLY A C 1
ATOM 667 O O . GLY A 1 84 ? 7.375 -1.262 -6.796 1.00 93.12 84 GLY A O 1
ATOM 668 N N . LEU A 1 85 ? 8.698 -0.506 -5.131 1.00 92.81 85 LEU A N 1
ATOM 669 C CA . LEU A 1 85 ? 9.353 -1.787 -4.847 1.00 92.81 85 LEU A CA 1
ATOM 670 C C . LEU A 1 85 ? 8.423 -2.755 -4.113 1.00 92.81 85 LEU A C 1
ATOM 672 O O . LEU A 1 85 ? 8.438 -3.954 -4.404 1.00 92.81 85 LEU A O 1
ATOM 676 N N . ASP A 1 86 ? 7.611 -2.240 -3.190 1.00 93.75 86 ASP A N 1
ATOM 677 C CA . ASP A 1 86 ? 6.605 -3.016 -2.480 1.00 93.75 86 ASP A CA 1
ATOM 678 C C . ASP A 1 86 ? 5.265 -3.057 -3.234 1.00 93.75 86 ASP A C 1
ATOM 680 O O . ASP A 1 86 ? 5.101 -2.585 -4.362 1.00 93.75 86 ASP A O 1
ATOM 684 N N . THR A 1 87 ? 4.284 -3.726 -2.639 1.00 95.25 87 THR A N 1
ATOM 685 C CA . THR A 1 87 ? 2.937 -3.852 -3.199 1.00 95.25 87 THR A CA 1
ATOM 686 C C . THR A 1 87 ? 1.939 -3.736 -2.056 1.00 95.25 87 THR A C 1
ATOM 688 O O . THR A 1 87 ? 1.578 -4.764 -1.471 1.00 95.25 87 THR A O 1
ATOM 691 N N . PRO A 1 88 ? 1.479 -2.513 -1.729 1.00 98.12 88 PRO A N 1
ATOM 692 C CA . PRO A 1 88 ? 0.517 -2.329 -0.658 1.00 98.12 88 PRO A CA 1
ATOM 693 C C . PRO A 1 88 ? -0.751 -3.139 -0.911 1.00 98.12 88 PRO A C 1
ATOM 695 O O . PRO A 1 88 ? -1.295 -3.154 -2.022 1.00 98.12 88 PRO A O 1
ATOM 698 N N . VAL A 1 89 ? -1.240 -3.808 0.130 1.00 98.56 89 VAL A N 1
ATOM 699 C CA . VAL A 1 89 ? -2.453 -4.631 0.067 1.00 98.56 89 VAL A CA 1
ATOM 700 C C . VAL A 1 89 ? -3.554 -3.972 0.875 1.00 98.56 89 VAL A C 1
ATOM 702 O O . VAL A 1 89 ? -3.385 -3.726 2.066 1.00 98.56 89 VAL A O 1
ATOM 705 N N . MET A 1 90 ? -4.714 -3.756 0.262 1.00 98.44 90 MET A N 1
ATOM 706 C CA . MET A 1 90 ? -5.932 -3.387 0.974 1.00 98.44 90 MET A CA 1
ATOM 707 C C . MET A 1 90 ? -6.822 -4.608 1.163 1.00 98.44 90 MET A C 1
ATOM 709 O O . MET A 1 90 ? -7.230 -5.259 0.201 1.00 98.44 90 MET A O 1
ATOM 713 N N . ILE A 1 91 ? -7.183 -4.871 2.414 1.00 97.62 91 ILE A N 1
ATOM 714 C CA . ILE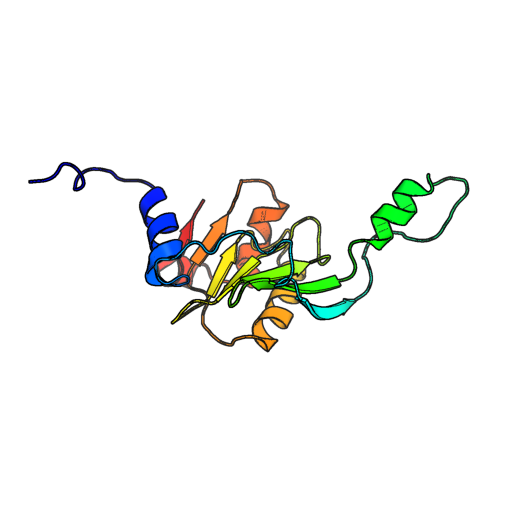 A 1 91 ? -8.232 -5.819 2.776 1.00 97.62 91 ILE A CA 1
ATOM 715 C C . ILE A 1 91 ? -9.436 -5.009 3.244 1.00 97.62 91 ILE A C 1
ATOM 717 O O . ILE A 1 91 ? -9.377 -4.323 4.267 1.00 97.62 91 ILE A O 1
ATOM 721 N N . GLU A 1 92 ? -10.530 -5.077 2.493 1.00 94.62 92 GLU A N 1
ATOM 722 C CA . GLU A 1 92 ? -11.768 -4.394 2.840 1.00 94.62 92 GLU A CA 1
ATOM 723 C C . GLU A 1 92 ? -12.576 -5.228 3.841 1.00 94.62 92 GLU A C 1
ATOM 725 O O . GLU A 1 92 ? -13.019 -6.341 3.553 1.00 94.62 92 GLU A O 1
ATOM 730 N N . GLY A 1 93 ? -12.777 -4.684 5.036 1.00 89.19 93 GLY A N 1
ATOM 731 C CA . GLY A 1 93 ? -13.595 -5.294 6.068 1.00 89.19 93 GLY A CA 1
ATOM 732 C C . GLY A 1 93 ? -15.036 -4.787 6.100 1.00 89.19 93 GLY A C 1
ATOM 733 O O . GLY A 1 93 ? -15.506 -4.079 5.204 1.00 89.19 93 GLY A O 1
ATOM 734 N N . THR A 1 94 ? -15.758 -5.145 7.158 1.00 90.12 94 THR A N 1
ATOM 735 C CA . THR A 1 94 ? -17.151 -4.725 7.375 1.00 90.12 94 THR A CA 1
ATOM 736 C C . THR A 1 94 ? -17.275 -3.234 7.701 1.00 90.12 94 THR A C 1
ATOM 738 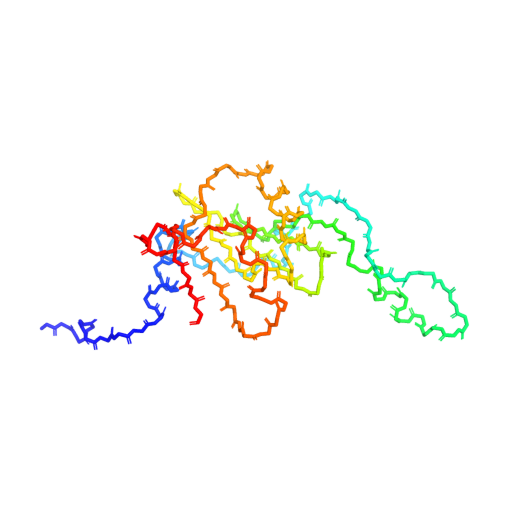O O . THR A 1 94 ? -18.121 -2.561 7.116 1.00 90.12 94 THR A O 1
ATOM 741 N N . ASP A 1 95 ? -16.418 -2.708 8.577 1.00 88.69 95 ASP A N 1
ATOM 742 C CA . ASP A 1 95 ? -16.462 -1.340 9.119 1.00 88.69 95 ASP A CA 1
ATOM 743 C C . ASP A 1 95 ? -15.232 -0.485 8.764 1.00 88.69 95 ASP A C 1
ATOM 745 O O . ASP A 1 95 ? -15.118 0.666 9.185 1.00 88.69 95 ASP A O 1
ATOM 749 N N . GLY A 1 96 ? -14.304 -1.038 7.988 1.00 94.88 96 GLY A N 1
ATOM 750 C CA . GLY A 1 96 ? -13.002 -0.432 7.773 1.00 94.88 96 GLY A CA 1
ATOM 751 C C . GLY A 1 96 ? -12.156 -1.151 6.740 1.00 94.88 96 GLY A C 1
ATOM 752 O O . GLY A 1 96 ? -12.540 -2.202 6.232 1.00 94.88 96 GLY A O 1
ATOM 753 N N . ILE A 1 97 ? -10.979 -0.602 6.464 1.00 97.75 97 ILE A N 1
ATOM 754 C CA . ILE A 1 97 ? -9.942 -1.250 5.661 1.00 97.75 97 ILE A CA 1
ATOM 755 C C . ILE A 1 97 ? -8.700 -1.536 6.499 1.00 97.75 97 ILE A C 1
ATOM 757 O O . ILE A 1 97 ? -8.393 -0.830 7.465 1.00 97.75 97 ILE A O 1
ATOM 761 N N . ILE A 1 98 ? -7.977 -2.577 6.108 1.00 98.44 98 ILE A N 1
ATOM 762 C CA . ILE A 1 98 ? -6.658 -2.910 6.638 1.00 98.44 98 ILE A CA 1
ATOM 763 C C . ILE A 1 98 ? -5.654 -2.757 5.508 1.00 98.44 98 ILE A C 1
ATOM 765 O O . ILE A 1 98 ? -5.890 -3.269 4.414 1.00 98.44 98 ILE A O 1
ATOM 769 N N . ILE A 1 99 ? -4.546 -2.082 5.791 1.00 98.62 99 ILE A N 1
ATOM 770 C CA . ILE A 1 99 ? -3.427 -1.950 4.859 1.00 98.62 99 ILE A CA 1
ATOM 771 C C . ILE A 1 99 ? -2.307 -2.884 5.309 1.00 98.62 99 ILE A C 1
ATOM 773 O O . ILE A 1 99 ? -1.907 -2.846 6.469 1.00 98.62 99 ILE A O 1
ATOM 777 N N . VAL A 1 100 ? -1.809 -3.732 4.419 1.00 98.5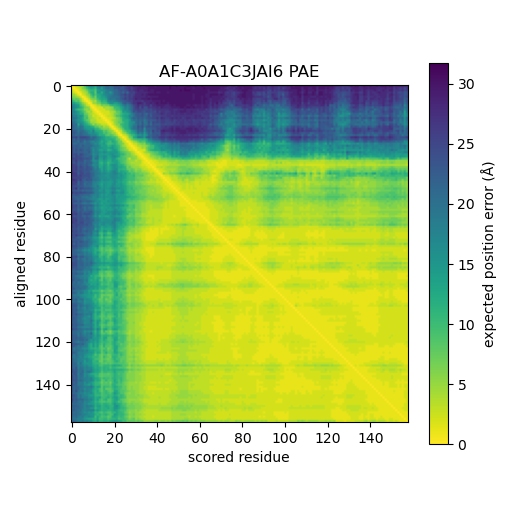6 100 VAL A N 1
ATOM 778 C CA . VAL A 1 100 ? -0.581 -4.507 4.639 1.00 98.56 100 VAL A CA 1
ATOM 779 C C . VAL A 1 100 ? 0.510 -3.868 3.803 1.00 98.56 100 VAL A C 1
ATOM 781 O O . VAL A 1 100 ? 0.289 -3.666 2.612 1.00 98.56 100 VAL A O 1
ATOM 784 N N . ASP A 1 101 ? 1.641 -3.570 4.438 1.00 98.38 101 ASP A N 1
ATOM 785 C CA . ASP A 1 101 ? 2.821 -2.937 3.849 1.00 98.38 101 ASP A CA 1
ATOM 786 C C . ASP A 1 101 ? 2.472 -1.589 3.188 1.00 98.38 101 ASP A C 1
ATOM 788 O O . ASP A 1 101 ? 2.144 -1.522 2.010 1.00 98.38 101 ASP A O 1
ATOM 792 N N . PRO A 1 102 ? 2.435 -0.485 3.957 1.00 97.88 102 PRO A N 1
ATOM 793 C CA . PRO A 1 102 ? 1.886 0.796 3.512 1.00 97.88 102 PRO A CA 1
ATOM 794 C C . PRO A 1 102 ? 2.718 1.565 2.479 1.00 97.88 102 PRO A C 1
ATOM 796 O O . PRO A 1 102 ? 2.416 2.741 2.271 1.00 97.88 102 PRO A O 1
ATOM 799 N N . GLY A 1 103 ? 3.739 0.979 1.862 1.00 97.44 103 GLY A N 1
ATOM 800 C CA . GLY A 1 103 ? 4.560 1.658 0.872 1.00 97.44 103 GLY A CA 1
ATOM 801 C C . GLY A 1 103 ? 5.959 2.053 1.329 1.00 97.44 103 GLY A C 1
ATOM 802 O O . GLY A 1 103 ? 6.236 2.247 2.516 1.00 97.44 103 GLY A O 1
ATOM 803 N N . GLU A 1 104 ? 6.823 2.269 0.340 1.00 96.56 104 GLU A N 1
ATOM 804 C CA . GLU A 1 104 ? 8.205 2.736 0.508 1.00 96.56 104 GLU A CA 1
ATOM 805 C C . GLU A 1 104 ? 8.372 4.239 0.758 1.00 96.56 104 GLU A C 1
ATOM 807 O O . GLU A 1 104 ? 9.418 4.684 1.230 1.00 96.56 104 GLU A O 1
ATOM 812 N N . SER A 1 105 ? 7.357 5.041 0.445 1.00 97.75 105 SER A N 1
ATOM 813 C CA . SER A 1 105 ? 7.363 6.491 0.636 1.00 97.75 105 SER A CA 1
ATOM 814 C C . SER A 1 105 ? 5.945 7.012 0.817 1.00 97.75 105 SER A C 1
ATOM 816 O O . SER A 1 105 ? 4.971 6.342 0.464 1.00 97.75 105 SER A O 1
ATOM 818 N N . VAL A 1 106 ? 5.812 8.214 1.378 1.00 98.38 106 VAL A N 1
ATOM 819 C CA . VAL A 1 106 ? 4.499 8.843 1.572 1.00 98.38 106 VAL A CA 1
ATOM 820 C C . VAL A 1 106 ? 3.868 9.175 0.218 1.00 98.38 106 VAL A C 1
ATOM 822 O O . VAL A 1 106 ? 2.672 8.982 0.040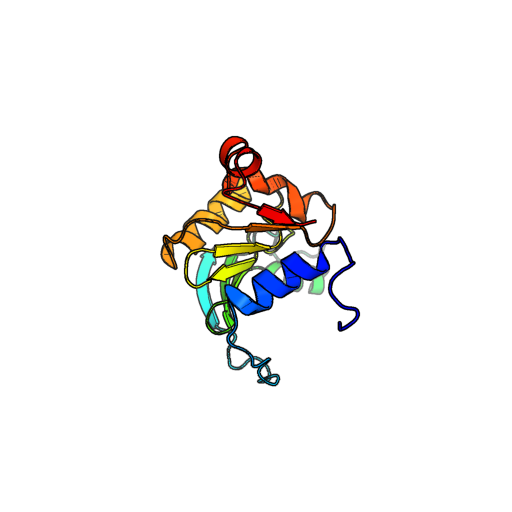 1.00 98.38 106 VAL A O 1
ATOM 825 N N . GLU A 1 107 ? 4.667 9.617 -0.748 1.00 97.50 107 GLU A N 1
ATOM 826 C CA . GLU A 1 107 ? 4.236 10.011 -2.089 1.00 97.50 107 GLU A CA 1
ATOM 827 C C . GLU A 1 107 ? 3.706 8.812 -2.891 1.00 97.50 107 GLU A C 1
ATOM 829 O O . GLU A 1 107 ? 2.626 8.869 -3.488 1.00 97.50 107 GLU A O 1
ATOM 834 N N . MET A 1 108 ? 4.436 7.693 -2.866 1.00 96.50 108 MET A N 1
ATOM 835 C CA . MET A 1 108 ? 3.994 6.460 -3.517 1.00 96.50 108 MET A CA 1
ATOM 836 C C . MET A 1 108 ? 2.720 5.934 -2.846 1.00 96.50 108 MET A C 1
ATOM 838 O O . MET A 1 108 ? 1.721 5.653 -3.512 1.00 96.50 108 MET A O 1
ATOM 842 N N . ALA A 1 109 ? 2.712 5.892 -1.513 1.00 98.31 109 ALA A N 1
ATOM 843 C CA . ALA A 1 109 ? 1.570 5.425 -0.743 1.00 98.31 109 ALA A CA 1
ATOM 844 C C . ALA A 1 109 ? 0.311 6.283 -0.954 1.00 98.31 109 ALA A C 1
ATOM 846 O O . ALA A 1 109 ? -0.792 5.742 -1.012 1.00 98.31 109 ALA A O 1
ATOM 847 N N . GLN A 1 110 ? 0.450 7.603 -1.128 1.00 98.31 110 GLN A N 1
ATOM 848 C CA . GLN A 1 110 ? -0.652 8.490 -1.518 1.00 98.31 110 GLN A CA 1
ATOM 849 C C . GLN A 1 110 ? -1.226 8.106 -2.884 1.00 98.31 110 GLN A C 1
ATOM 851 O O . GLN A 1 110 ? -2.444 7.989 -3.013 1.00 98.31 110 GLN A O 1
ATOM 856 N N . SER A 1 111 ? -0.364 7.819 -3.863 1.00 97.31 111 SER A N 1
ATOM 857 C CA . SER A 1 111 ? -0.790 7.389 -5.201 1.00 97.31 111 SER A CA 1
ATOM 858 C C . SER A 1 111 ? -1.609 6.095 -5.143 1.00 97.31 111 SER A C 1
ATOM 860 O O . SER A 1 111 ? -2.659 5.989 -5.775 1.00 97.31 111 SER A O 1
ATOM 862 N N . VAL A 1 112 ? -1.186 5.121 -4.330 1.00 98.06 112 VAL A N 1
ATOM 863 C CA . VAL A 1 112 ? -1.949 3.880 -4.115 1.00 98.06 112 VAL A CA 1
ATOM 864 C C . VAL A 1 112 ? -3.244 4.146 -3.341 1.00 98.06 112 VAL A C 1
ATOM 866 O O . VAL A 1 112 ? -4.303 3.625 -3.702 1.00 98.06 112 VAL A O 1
ATOM 869 N N . LYS A 1 113 ? -3.195 4.986 -2.300 1.00 98.38 113 LYS A N 1
ATOM 870 C CA . LYS A 1 113 ? -4.363 5.365 -1.494 1.00 98.38 113 LYS A CA 1
ATOM 871 C C . LYS A 1 113 ? -5.454 5.985 -2.356 1.00 98.38 113 LYS A C 1
ATOM 873 O O . LYS A 1 113 ? -6.609 5.609 -2.196 1.00 98.38 113 LYS A O 1
ATOM 878 N N . GLU A 1 114 ? -5.114 6.872 -3.285 1.00 97.88 114 GLU A N 1
ATOM 879 C CA . GLU A 1 114 ? -6.075 7.465 -4.222 1.00 97.88 114 GLU A CA 1
ATOM 880 C C . GLU A 1 114 ? -6.817 6.405 -5.040 1.00 97.88 114 GLU A C 1
ATOM 882 O O . GLU A 1 114 ? -8.035 6.484 -5.193 1.00 97.88 114 GLU A O 1
ATOM 887 N N . GLN A 1 115 ? -6.114 5.374 -5.511 1.00 98.06 115 GLN A N 1
ATOM 888 C CA . GLN A 1 115 ? -6.740 4.284 -6.256 1.00 98.06 115 GLN A CA 1
ATOM 889 C C . GLN A 1 115 ? -7.625 3.407 -5.365 1.00 98.06 115 GLN A C 1
ATOM 891 O O . GLN A 1 115 ? -8.742 3.062 -5.745 1.00 98.06 115 GLN A O 1
ATOM 896 N N . PHE A 1 116 ? -7.181 3.084 -4.148 1.00 98.25 116 PHE A N 1
ATOM 897 C CA . PHE A 1 116 ? -8.002 2.346 -3.184 1.00 98.25 116 PHE A CA 1
ATOM 898 C C . PHE A 1 116 ? -9.255 3.120 -2.759 1.00 98.25 116 PHE A C 1
ATOM 900 O O . PHE A 1 116 ? -10.310 2.516 -2.560 1.00 98.25 116 PHE A O 1
ATOM 907 N N . ARG A 1 117 ? -9.186 4.454 -2.696 1.00 97.88 117 ARG A N 1
ATOM 908 C CA . ARG A 1 117 ? -10.349 5.306 -2.414 1.00 97.88 117 ARG A CA 1
ATOM 909 C C . ARG A 1 117 ? -11.398 5.308 -3.521 1.00 97.88 117 ARG A C 1
ATOM 911 O O . ARG A 1 117 ? -12.558 5.555 -3.227 1.00 97.88 117 ARG A O 1
ATOM 918 N N . GLN A 1 118 ? -11.055 4.929 -4.752 1.00 97.38 118 GLN A N 1
ATOM 919 C CA . GLN A 1 118 ? -12.062 4.695 -5.797 1.00 97.38 118 GLN A CA 1
ATOM 920 C C . GLN A 1 118 ? -12.886 3.418 -5.557 1.00 97.38 118 GLN A C 1
ATOM 922 O O . GLN A 1 118 ? -13.956 3.262 -6.140 1.00 97.38 118 GLN A O 1
ATOM 927 N N . ILE A 1 119 ? -12.395 2.500 -4.717 1.00 96.88 119 ILE A N 1
ATOM 928 C CA . ILE A 1 119 ? -13.081 1.249 -4.372 1.00 96.88 119 ILE A CA 1
ATOM 929 C C . ILE A 1 119 ? -13.928 1.428 -3.109 1.00 96.88 119 ILE A C 1
ATOM 931 O O . ILE A 1 119 ? -15.047 0.922 -3.047 1.00 96.88 119 ILE A O 1
ATOM 935 N N . THR A 1 120 ? -13.399 2.112 -2.087 1.00 96.50 120 THR A N 1
ATOM 936 C CA . THR A 1 120 ? -14.070 2.233 -0.787 1.00 96.50 120 THR A CA 1
ATOM 937 C C . THR A 1 120 ? -13.641 3.469 0.010 1.00 96.50 120 THR A C 1
ATOM 939 O O . THR A 1 120 ? -12.456 3.793 0.143 1.00 96.50 120 THR A O 1
ATOM 942 N N . ASP A 1 121 ? -14.620 4.116 0.642 1.00 97.62 121 ASP A N 1
ATOM 943 C CA . ASP A 1 121 ? -14.418 5.255 1.550 1.00 97.62 121 ASP A CA 1
ATOM 944 C C . ASP A 1 121 ? -14.294 4.835 3.024 1.00 97.62 121 ASP A C 1
ATOM 946 O O . ASP A 1 121 ? -14.173 5.676 3.916 1.00 97.62 121 ASP A O 1
ATOM 950 N N . LYS A 1 122 ? -14.307 3.527 3.314 1.00 97.06 122 LYS A N 1
ATOM 951 C CA . LYS A 1 122 ? -14.196 3.007 4.684 1.00 97.06 122 LYS A CA 1
ATOM 952 C C . LYS A 1 122 ? -12.902 3.479 5.374 1.00 97.06 122 LYS A C 1
ATOM 954 O O . LYS A 1 122 ? -11.841 3.504 4.741 1.00 97.06 122 LYS A O 1
ATOM 959 N N . PRO A 1 123 ? -12.937 3.821 6.672 1.00 97.62 123 PRO A N 1
ATOM 960 C CA . PRO A 1 123 ? -11.754 4.306 7.383 1.00 97.62 123 PRO A CA 1
ATOM 961 C C . PRO A 1 123 ? -10.671 3.223 7.483 1.00 97.62 123 PRO A C 1
ATOM 963 O O . PRO A 1 123 ? -10.971 2.029 7.513 1.00 97.62 123 PRO A O 1
ATOM 966 N N . VAL A 1 124 ? -9.401 3.629 7.566 1.00 98.38 124 VAL A N 1
ATOM 967 C CA . VAL A 1 124 ? -8.310 2.696 7.895 1.00 98.38 124 VAL A CA 1
ATOM 968 C C . VAL A 1 124 ? -8.483 2.281 9.356 1.00 98.38 124 VAL A C 1
ATOM 970 O O . VAL A 1 124 ? -8.680 3.136 10.208 1.00 98.38 124 VAL A O 1
ATOM 973 N N . LYS A 1 125 ? -8.448 0.980 9.660 1.00 97.94 125 LYS A N 1
ATOM 974 C CA . LYS A 1 125 ? -8.598 0.457 11.036 1.00 97.94 125 LYS A CA 1
ATOM 975 C C . LYS A 1 125 ? -7.357 -0.255 11.547 1.00 97.94 125 LYS A C 1
ATOM 977 O O . LYS A 1 125 ? -7.143 -0.327 12.759 1.00 97.94 125 LYS A O 1
ATOM 982 N N . ALA A 1 126 ? -6.532 -0.771 10.644 1.00 97.94 126 ALA A N 1
ATOM 983 C CA . ALA A 1 126 ? -5.228 -1.300 10.999 1.00 97.94 126 ALA A CA 1
ATOM 984 C C . ALA A 1 126 ? -4.237 -1.183 9.843 1.00 97.94 126 ALA A C 1
ATOM 986 O O . ALA A 1 126 ? -4.623 -1.198 8.673 1.00 97.94 126 ALA A O 1
ATOM 987 N N . ILE A 1 127 ? -2.961 -1.126 10.204 1.00 98.56 127 ILE A N 1
ATOM 988 C CA . ILE A 1 127 ? -1.832 -1.275 9.296 1.00 98.56 127 ILE A CA 1
ATOM 989 C C . ILE A 1 127 ? -0.973 -2.428 9.808 1.00 98.56 127 ILE A C 1
ATOM 991 O O . ILE A 1 127 ? -0.699 -2.519 11.006 1.00 98.56 127 ILE A O 1
ATOM 995 N N . ILE A 1 128 ? -0.587 -3.324 8.907 1.00 98.38 128 ILE A N 1
ATOM 996 C CA . ILE A 1 128 ? 0.280 -4.466 9.180 1.00 98.38 128 ILE A CA 1
ATOM 997 C C . ILE A 1 128 ? 1.603 -4.236 8.458 1.00 98.38 128 ILE A C 1
ATOM 999 O O . ILE A 1 128 ? 1.601 -4.013 7.252 1.00 98.38 128 ILE A O 1
ATOM 1003 N N . TYR A 1 129 ? 2.711 -4.333 9.181 1.00 98.19 129 TYR A N 1
ATOM 1004 C CA . TYR A 1 129 ? 4.042 -4.461 8.603 1.00 98.19 129 TYR A CA 1
ATOM 1005 C C . TYR A 1 129 ? 4.385 -5.943 8.547 1.00 98.19 129 TYR A C 1
ATOM 1007 O O . TYR A 1 129 ? 4.376 -6.629 9.569 1.00 98.19 129 TYR A O 1
ATOM 1015 N N . SER A 1 130 ? 4.659 -6.458 7.354 1.00 96.69 130 SER A N 1
ATOM 1016 C CA . SER A 1 130 ? 5.090 -7.844 7.185 1.00 96.69 130 SER A CA 1
ATOM 1017 C C . SER A 1 130 ? 6.507 -8.066 7.720 1.00 96.69 130 SER A C 1
ATOM 1019 O O . SER A 1 130 ? 6.804 -9.135 8.254 1.00 96.69 130 SER A O 1
ATOM 1021 N N . HIS A 1 131 ? 7.374 -7.058 7.583 1.00 97.12 131 HIS A N 1
ATOM 1022 C CA . HIS A 1 131 ? 8.734 -7.013 8.115 1.00 97.12 131 HIS A CA 1
ATOM 1023 C C . HIS A 1 131 ? 9.265 -5.566 8.158 1.00 97.12 131 HIS A C 1
ATOM 1025 O O . HIS A 1 131 ? 8.535 -4.616 7.896 1.00 97.12 131 HIS A O 1
ATOM 1031 N N . ASN A 1 132 ? 10.539 -5.385 8.526 1.00 95.19 132 ASN A N 1
ATOM 1032 C CA . ASN A 1 132 ? 11.130 -4.090 8.877 1.00 95.19 132 ASN A CA 1
ATOM 1033 C C . ASN A 1 132 ? 12.023 -3.457 7.790 1.00 95.19 132 ASN A C 1
ATOM 1035 O O . ASN A 1 132 ? 12.894 -2.650 8.127 1.00 95.19 132 ASN A O 1
ATOM 1039 N N . HIS A 1 133 ? 11.857 -3.819 6.516 1.00 97.75 133 HIS A N 1
ATOM 1040 C CA . HIS A 1 133 ? 12.515 -3.087 5.433 1.00 97.75 133 HIS A CA 1
ATOM 1041 C C . HIS A 1 133 ? 11.744 -1.814 5.074 1.00 97.75 133 HIS A C 1
ATOM 1043 O O . HIS A 1 133 ? 10.541 -1.702 5.310 1.00 97.75 133 HIS A O 1
ATOM 1049 N N . ILE A 1 134 ? 12.477 -0.825 4.557 1.00 96.88 134 ILE A N 1
ATOM 1050 C CA . ILE A 1 134 ? 11.998 0.550 4.369 1.00 96.88 134 ILE A CA 1
ATOM 1051 C C . ILE A 1 134 ? 10.792 0.635 3.428 1.00 96.88 134 ILE A C 1
ATOM 1053 O O . ILE A 1 134 ? 9.909 1.468 3.642 1.00 96.88 134 ILE A O 1
ATOM 1057 N N . ASP A 1 135 ? 10.746 -0.264 2.451 1.00 96.56 135 ASP A N 1
ATOM 1058 C CA . ASP A 1 135 ? 9.697 -0.432 1.457 1.00 96.56 135 ASP A CA 1
ATOM 1059 C C . ASP A 1 135 ? 8.366 -0.893 2.062 1.00 96.56 135 ASP A C 1
ATOM 1061 O O . ASP A 1 135 ? 7.316 -0.613 1.505 1.00 96.56 135 ASP A O 1
ATOM 1065 N N . HIS A 1 136 ? 8.382 -1.475 3.263 1.00 98.00 136 HIS A N 1
ATOM 1066 C CA . HIS A 1 136 ? 7.185 -1.980 3.939 1.00 98.00 136 HIS A CA 1
ATOM 1067 C C . HIS A 1 136 ? 6.723 -1.116 5.118 1.00 98.00 136 HIS A C 1
ATOM 1069 O O . HIS A 1 136 ? 5.780 -1.499 5.803 1.00 98.00 136 HIS A O 1
ATOM 1075 N N . ILE A 1 137 ? 7.378 0.013 5.419 1.00 97.50 137 ILE A N 1
ATOM 1076 C CA . ILE A 1 137 ? 7.068 0.807 6.629 1.00 97.50 137 ILE A CA 1
ATOM 1077 C C . ILE A 1 137 ? 6.977 2.319 6.394 1.00 97.50 137 ILE A C 1
ATOM 1079 O O . ILE A 1 137 ? 6.296 3.020 7.146 1.00 97.50 137 ILE A O 1
ATOM 1083 N N . SER A 1 138 ? 7.651 2.852 5.377 1.00 97.69 138 SER A N 1
ATOM 1084 C CA . SER A 1 138 ? 7.893 4.300 5.269 1.00 97.69 138 SER A CA 1
ATOM 1085 C C . SER A 1 138 ? 6.694 5.106 4.782 1.00 97.69 138 SER A C 1
ATOM 1087 O O . SER A 1 138 ? 6.569 6.288 5.099 1.00 97.69 138 SER A O 1
ATOM 1089 N N . GLY A 1 139 ? 5.776 4.470 4.061 1.00 98.19 139 GLY A N 1
ATOM 1090 C CA . GLY A 1 139 ? 4.558 5.079 3.539 1.00 98.19 139 GLY A CA 1
ATOM 1091 C C . GLY A 1 139 ? 3.428 5.208 4.560 1.00 98.19 139 GLY A C 1
ATOM 1092 O O . GLY A 1 139 ? 2.391 5.787 4.244 1.00 98.19 139 GLY A O 1
ATOM 1093 N N . VAL A 1 140 ? 3.600 4.727 5.802 1.00 98.44 140 VAL A N 1
ATOM 1094 C CA . VAL A 1 140 ? 2.537 4.674 6.829 1.00 98.44 140 VAL A CA 1
ATOM 1095 C C . VAL A 1 140 ? 1.796 6.005 7.016 1.00 98.44 140 VAL A C 1
ATOM 1097 O O . VAL A 1 140 ? 0.571 6.022 7.134 1.00 98.44 140 VAL A O 1
ATOM 1100 N N . ARG A 1 141 ? 2.510 7.135 6.961 1.00 98.31 141 ARG A N 1
ATOM 1101 C CA . ARG A 1 141 ? 1.938 8.477 7.165 1.00 98.31 141 ARG A CA 1
ATOM 1102 C C . ARG A 1 141 ? 1.033 8.959 6.032 1.00 98.31 141 ARG A C 1
ATOM 1104 O O . ARG A 1 141 ? 0.306 9.929 6.211 1.00 98.31 141 ARG A O 1
ATOM 1111 N N . ALA A 1 142 ? 1.026 8.287 4.882 1.00 98.38 142 ALA A N 1
ATOM 1112 C CA . ALA A 1 142 ? 0.004 8.523 3.867 1.00 98.38 142 ALA A CA 1
ATOM 1113 C C . ALA A 1 142 ? -1.372 8.010 4.312 1.00 98.38 142 ALA A C 1
ATOM 1115 O O . ALA A 1 142 ? -2.403 8.509 3.855 1.00 98.38 142 ALA A O 1
ATOM 1116 N N . TRP A 1 143 ? -1.409 7.009 5.194 1.00 98.38 143 TRP A N 1
ATOM 1117 C CA . TRP A 1 143 ? -2.624 6.289 5.556 1.00 98.38 143 TRP A CA 1
ATOM 1118 C C . TRP A 1 143 ? -3.280 6.826 6.819 1.00 98.38 143 TRP A C 1
ATOM 1120 O O . TRP A 1 143 ? -4.509 6.896 6.830 1.00 98.38 143 TRP A O 1
ATOM 1130 N N . VAL A 1 144 ? -2.477 7.208 7.817 1.00 98.38 144 VAL A N 1
ATOM 1131 C CA . VAL A 1 144 ? -2.909 7.534 9.188 1.00 98.38 144 VAL A CA 1
ATOM 1132 C C . VAL A 1 144 ? -2.123 8.700 9.784 1.00 98.38 144 VAL A C 1
ATOM 1134 O O . VAL A 1 144 ? -1.016 8.999 9.328 1.00 98.38 144 VAL A O 1
ATOM 1137 N N . THR A 1 145 ? -2.660 9.308 10.841 1.00 98.38 145 THR A N 1
ATOM 1138 C CA . THR A 1 145 ? -1.956 10.301 11.668 1.00 98.38 145 THR A CA 1
ATOM 1139 C C . THR A 1 145 ? -1.410 9.704 12.968 1.00 98.38 145 THR A C 1
ATOM 1141 O O . THR A 1 145 ? -1.826 8.632 13.417 1.00 98.38 145 THR A O 1
ATOM 1144 N N . ASP A 1 146 ? -0.474 10.412 13.607 1.00 97.81 146 ASP A N 1
ATOM 1145 C CA . ASP A 1 146 ? 0.087 9.995 14.896 1.00 97.81 146 ASP A CA 1
ATOM 1146 C C . ASP A 1 146 ? -1.003 9.985 15.998 1.00 97.81 146 ASP A C 1
ATOM 1148 O O . ASP A 1 146 ? -0.973 9.137 16.891 1.00 97.81 146 ASP A O 1
ATOM 1152 N N . GLU A 1 147 ? -2.008 10.867 15.924 1.00 98.50 147 GLU A N 1
ATOM 1153 C CA . GLU A 1 147 ? -3.134 10.939 16.868 1.00 98.50 147 GLU A CA 1
ATOM 1154 C C . GLU A 1 147 ? -4.098 9.750 16.740 1.00 98.50 147 GLU A C 1
ATOM 1156 O O . GLU A 1 147 ? -4.545 9.198 17.750 1.00 98.50 147 GLU A O 1
ATOM 1161 N N . GLU A 1 148 ? -4.406 9.324 15.513 1.00 98.12 148 GLU A N 1
ATOM 1162 C CA . GLU A 1 148 ? -5.236 8.142 15.240 1.00 98.12 148 GLU A CA 1
ATOM 1163 C C . GLU A 1 148 ? -4.584 6.866 15.797 1.00 98.12 148 GLU A C 1
ATOM 1165 O O . GLU A 1 148 ? -5.253 5.994 16.359 1.00 98.12 148 GLU A O 1
ATOM 1170 N N . VAL A 1 149 ? -3.254 6.778 15.703 1.00 97.88 149 VAL A N 1
ATOM 1171 C CA . VAL A 1 149 ? -2.484 5.672 16.283 1.00 97.88 149 VAL A CA 1
ATOM 1172 C C . VAL A 1 149 ? -2.435 5.778 17.809 1.00 97.88 149 VAL A C 1
ATOM 1174 O O . VAL A 1 149 ? -2.709 4.798 18.504 1.00 97.88 149 VAL A O 1
ATOM 1177 N N . ALA A 1 150 ? -2.132 6.959 18.356 1.00 97.50 150 ALA A N 1
ATOM 1178 C CA . ALA A 1 150 ? -2.012 7.173 19.799 1.00 97.50 150 ALA A CA 1
ATOM 1179 C C . ALA A 1 150 ? -3.336 6.960 20.554 1.00 97.50 150 ALA A C 1
ATOM 1181 O O . ALA A 1 150 ? -3.334 6.463 21.681 1.00 97.50 150 ALA A O 1
ATOM 1182 N N . SER A 1 151 ? -4.467 7.309 19.936 1.00 97.56 151 SER A N 1
ATOM 1183 C CA . SER A 1 151 ? -5.811 7.085 20.488 1.00 97.56 151 SER A CA 1
ATOM 1184 C C . SER A 1 151 ? -6.280 5.628 20.390 1.00 97.56 151 SER A C 1
ATOM 1186 O O . SER A 1 151 ? -7.239 5.241 21.061 1.00 97.56 151 SER A O 1
ATOM 1188 N N . GLY A 1 152 ? -5.608 4.804 19.578 1.00 94.31 152 GLY A N 1
ATOM 1189 C CA . GLY A 1 152 ? -5.999 3.425 19.295 1.00 94.31 152 GLY A CA 1
ATOM 1190 C C . GLY A 1 152 ? -7.132 3.293 18.273 1.00 94.31 152 GLY A C 1
ATOM 1191 O O . GLY A 1 152 ? -7.654 2.188 18.091 1.00 94.31 152 GLY A O 1
ATOM 1192 N N . GLU A 1 153 ? -7.509 4.385 17.601 1.00 95.50 153 GLU A N 1
ATOM 1193 C CA . GLU A 1 153 ? -8.458 4.363 16.486 1.00 95.50 153 GLU A CA 1
ATOM 1194 C C . GLU A 1 153 ? -7.937 3.506 15.326 1.00 95.50 153 GLU A C 1
ATOM 1196 O O . GLU A 1 153 ? -8.714 2.745 14.726 1.00 95.50 153 GLU A O 1
ATOM 1201 N N . VAL A 1 154 ? -6.623 3.583 15.079 1.00 97.31 154 VAL A N 1
ATOM 1202 C CA . VAL A 1 154 ? -5.905 2.753 14.112 1.00 97.31 154 VAL A CA 1
ATOM 1203 C C . VAL A 1 154 ? -4.807 1.948 14.794 1.00 97.31 154 VAL A C 1
ATOM 1205 O O . VAL A 1 154 ? -3.977 2.473 15.531 1.00 97.31 154 VAL A O 1
ATOM 1208 N N . LYS A 1 155 ? -4.788 0.638 14.538 1.00 97.31 155 LYS A N 1
ATOM 1209 C CA . LYS A 1 155 ? -3.787 -0.274 15.107 1.00 97.31 155 LYS A CA 1
ATOM 1210 C C . LYS A 1 155 ? -2.612 -0.467 14.156 1.00 97.31 155 LYS A C 1
ATOM 1212 O O . LYS A 1 155 ? -2.825 -0.856 13.014 1.00 97.31 155 LYS A O 1
ATOM 1217 N N . ILE A 1 156 ? -1.389 -0.310 14.653 1.00 97.25 156 ILE A N 1
ATOM 1218 C CA . ILE A 1 156 ? -0.176 -0.767 13.963 1.00 97.25 156 ILE A CA 1
ATOM 1219 C C . ILE A 1 156 ? 0.185 -2.165 14.476 1.00 97.25 156 ILE A C 1
ATOM 1221 O O . ILE A 1 156 ? 0.219 -2.397 15.686 1.00 97.25 156 ILE A O 1
ATOM 1225 N N . ILE A 1 157 ? 0.415 -3.104 13.562 1.00 96.31 157 ILE A N 1
ATOM 1226 C CA . ILE A 1 157 ? 0.761 -4.503 13.839 1.00 96.31 157 ILE A CA 1
ATOM 1227 C C . ILE A 1 157 ? 2.070 -4.795 13.113 1.00 96.31 157 ILE A C 1
ATOM 1229 O O . ILE A 1 157 ? 2.144 -4.581 11.910 1.00 96.31 157 ILE A O 1
ATOM 1233 N N . ALA A 1 158 ? 3.080 -5.277 13.828 1.00 92.81 158 ALA A N 1
ATOM 1234 C CA . ALA A 1 158 ? 4.408 -5.567 13.296 1.00 92.81 158 ALA A CA 1
ATOM 1235 C C . ALA A 1 158 ? 5.019 -6.775 14.013 1.00 92.81 158 ALA A C 1
ATOM 1237 O O . ALA A 1 158 ? 4.584 -7.049 15.162 1.00 92.81 158 ALA A O 1
#

Nearest PDB structures (foldseek):
  7tl5-assembly1_A  TM=9.461E-01  e=1.539E-07  Klebsiella pneumoniae subsp. pneumoniae NTUH-K2044
  3i0v-assembly1_A  TM=7.722E-01  e=4.978E-05  Bacillus cereus
  3sw3-assembly1_A  TM=8.165E-01  e=1.137E-04  Aeromonas hydrophila
  2nze-assembly2_B  TM=7.795E-01  e=8.816E-05  Bacillus cereus
  2znb-assembly1_A  TM=7.311E-01  e=1.637E-03  Bacteroides fragilis

Foldseek 3Di:
DDPPPDDDDQVVVVCCCDDAWFDPPDPDDDPVQPQKDFPDQDAFAPDDQDDDPPDDNVVSVVSRPFGFTWIGRDPFKIWRTRLDPDIWIWGGTDQAIEIFQQALALVSSLVSVVVVVVVDPHAYAEYEQPDDDSGRPHNVVNRDDPVCPVVNSYYYHD

Solvent-accessible surface area (backbone atoms only — not comparable to full-atom values): 8923 Å² total; per-residue (Å²): 133,78,91,80,86,78,81,91,62,71,67,56,55,56,50,42,52,52,54,75,40,60,42,84,92,61,91,72,80,89,66,92,60,76,60,54,38,78,75,41,80,78,49,68,35,83,48,80,55,72,89,49,100,88,49,61,67,68,56,31,59,52,30,64,66,36,40,16,25,36,32,30,60,45,102,47,32,36,32,37,35,33,70,58,96,40,58,30,30,43,38,48,34,80,83,24,27,34,36,37,20,39,15,54,31,42,69,50,20,39,59,43,47,57,58,50,49,77,78,47,84,57,49,68,40,33,38,33,33,87,57,91,53,61,38,27,53,51,2,43,69,50,74,50,54,72,64,40,44,74,72,60,65,26,42,82,44,117

Mean predicted aligned error: 8.32 Å